Protein AF-A0A382LC60-F1 (afdb_monomer)

Organism: NCBI:txid408172

InterPro domains:
  IPR002908 Frataxin/CyaY [PF01491] (2-101)
  IPR002908 Frataxin/CyaY [PS50810] (1-104)
  IPR002908 Frataxin/CyaY [PTHR16821] (1-106)
  IPR002908 Frataxin/CyaY [SM01219] (1-107)
  IPR002908 Frataxin/CyaY [TIGR03421] (3-106)
  IPR036524 Frataxin/CyaY superfamily [G3DSA:3.30.920.10] (1-107)
  IPR036524 Frataxin/CyaY superfamily [SSF55387] (1-106)

Foldseek 3Di:
DDLVVLLVLVVVVVVLVVVQVVVVVVFWDWDDDSFKIWIAGPVPRWIWMWGADSVVSWIKIDGPNDIFIWHQDPVVRFTAGPVVRDTDQRVVQVRVCVSVVHGDHRD

pLDDT: mean 97.17, std 2.85, range [73.12, 98.81]

Solvent-accessible surface area (backbone atoms only — not comparable to full-atom values): 6202 Å² total; per-residue (Å²): 136,54,75,69,58,44,52,52,56,51,54,51,51,51,50,57,49,49,61,54,41,62,79,34,56,94,51,34,50,73,50,76,64,99,52,41,37,42,36,33,35,64,95,74,69,47,56,38,39,39,34,62,38,80,92,77,57,31,43,36,41,35,42,93,95,44,76,49,60,21,39,73,38,80,91,78,72,42,42,36,20,78,91,79,71,44,44,50,63,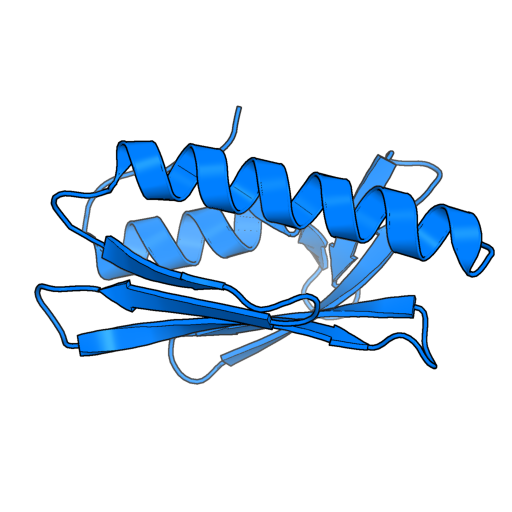63,52,52,23,51,53,51,17,67,74,70,75,46,92,52,78,81,133

Mean predicted aligned error: 2.2 Å

Nearest PDB structures (foldseek):
  9jb5-assembly1_A  TM=9.013E-01  e=6.713E-06  Arabidopsis thaliana
  3t3l-assembly1_A  TM=8.755E-01  e=2.363E-04  Homo sapiens
  6fco-assembly3_F  TM=8.107E-01  e=6.480E-04  Thermochaetoides thermophila DSM 1495
  6fco-assembly2_B  TM=7.982E-01  e=1.173E-03  Thermochaetoides ther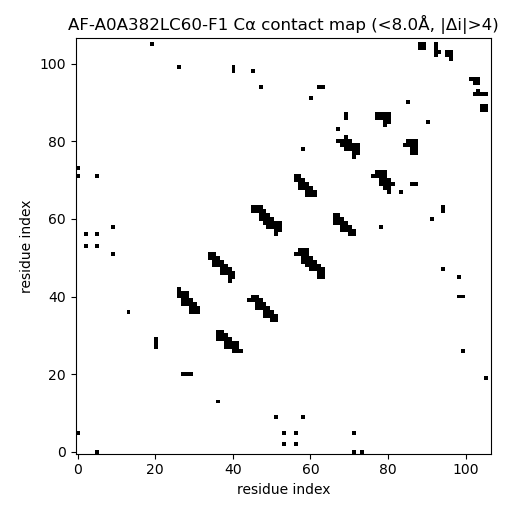mophila DSM 1495
  7n9i-assembly1_A  TM=7.880E-01  e=2.025E-02  Drosophila melanogaster

Radius of gyration: 13.28 Å; Cα contacts (8 Å, |Δi|>4): 156; chains: 1; bounding box: 30×25×37 Å

Secondary structure (DSSP, 8-state):
--HHHHHHHHHHHHHHHHHHHHTTTTTEEEEE-SSEEEEEETTT--EEEEEEETTTTEEEEEETTEEEEEEEETTTTEEEETTTTEEHHHHHHHHHHHHHTS-----

Structure (mmCIF, N/CA/C/O backbone):
data_AF-A0A382LC60-F1
#
_entry.id   AF-A0A382LC60-F1
#
loop_
_atom_site.group_PDB
_atom_site.id
_atom_site.type_symbol
_atom_site.label_atom_id
_atom_site.label_alt_id
_atom_site.label_comp_id
_atom_site.label_asym_id
_atom_site.label_entity_id
_atom_site.label_seq_id
_atom_site.pdbx_PDB_ins_code
_atom_site.Cartn_x
_atom_site.Cartn_y
_atom_site.Cartn_z
_atom_site.occupancy
_atom_site.B_iso_or_equiv
_atom_site.auth_seq_id
_atom_site.auth_comp_id
_atom_site.auth_asym_id
_atom_site.auth_atom_id
_atom_site.pdbx_PDB_model_num
ATOM 1 N N . MET A 1 1 ? 8.470 -0.496 -18.359 1.00 88.38 1 MET A N 1
ATOM 2 C CA . MET A 1 1 ? 9.332 -0.237 -17.188 1.00 88.38 1 MET A CA 1
ATOM 3 C C . MET A 1 1 ? 10.536 -1.186 -17.080 1.00 88.38 1 MET A C 1
ATOM 5 O O . MET A 1 1 ? 10.393 -2.390 -17.252 1.00 88.38 1 MET A O 1
ATOM 9 N N . ASP A 1 2 ? 11.729 -0.648 -16.798 1.00 93.56 2 ASP A N 1
ATOM 10 C CA . ASP A 1 2 ? 12.922 -1.429 -16.430 1.00 93.56 2 ASP A CA 1
ATOM 11 C C . ASP A 1 2 ? 13.077 -1.561 -14.898 1.00 93.56 2 ASP A C 1
ATOM 13 O O . ASP A 1 2 ? 12.402 -0.877 -14.128 1.00 93.56 2 ASP A O 1
ATOM 17 N N . SER A 1 3 ? 13.991 -2.417 -14.427 1.00 94.62 3 SER A N 1
ATOM 18 C CA . SER A 1 3 ? 14.167 -2.655 -12.985 1.00 94.62 3 SER A CA 1
ATOM 19 C C . SER A 1 3 ? 14.643 -1.432 -12.189 1.00 94.62 3 SER A C 1
ATOM 21 O O . SER A 1 3 ? 14.354 -1.349 -10.999 1.00 94.62 3 SER A O 1
ATOM 23 N N . LYS A 1 4 ? 15.385 -0.493 -12.793 1.00 95.94 4 LYS A N 1
ATOM 24 C CA . LYS A 1 4 ? 15.850 0.712 -12.082 1.00 95.94 4 LYS A CA 1
ATOM 25 C C . LYS A 1 4 ? 14.698 1.688 -11.877 1.00 95.94 4 LYS A C 1
ATOM 27 O O . LYS A 1 4 ? 14.565 2.248 -10.792 1.00 95.94 4 LYS A O 1
ATOM 32 N N . ALA A 1 5 ? 13.875 1.868 -12.906 1.00 96.12 5 ALA A N 1
ATOM 33 C CA . ALA A 1 5 ? 12.659 2.661 -12.839 1.00 96.12 5 ALA A CA 1
ATOM 34 C C . ALA A 1 5 ? 11.686 2.073 -11.807 1.00 96.12 5 ALA A C 1
ATOM 36 O O . ALA A 1 5 ? 11.238 2.804 -10.930 1.00 96.12 5 ALA A O 1
ATOM 37 N N . TYR A 1 6 ? 11.471 0.753 -11.829 1.00 97.38 6 TYR A N 1
ATOM 38 C CA . TYR A 1 6 ? 10.648 0.057 -10.836 1.00 97.38 6 TYR A CA 1
ATOM 39 C C . TYR A 1 6 ? 11.095 0.338 -9.397 1.00 97.38 6 TYR A C 1
ATOM 41 O O . TYR A 1 6 ? 10.274 0.723 -8.571 1.00 97.38 6 TYR A O 1
ATOM 49 N N . ILE A 1 7 ? 12.392 0.179 -9.099 1.00 96.75 7 ILE A N 1
ATOM 50 C CA . ILE A 1 7 ? 12.924 0.425 -7.749 1.00 96.75 7 ILE A CA 1
ATOM 51 C C . ILE A 1 7 ? 12.657 1.869 -7.324 1.00 96.75 7 ILE A C 1
ATOM 53 O O . ILE A 1 7 ? 12.169 2.092 -6.224 1.00 96.75 7 ILE A O 1
ATOM 57 N N . ARG A 1 8 ? 12.908 2.842 -8.208 1.00 96.88 8 ARG A N 1
ATOM 58 C CA . ARG A 1 8 ? 12.660 4.257 -7.912 1.00 96.88 8 ARG A CA 1
ATOM 59 C C . ARG A 1 8 ? 11.189 4.529 -7.583 1.00 96.88 8 ARG A C 1
ATOM 61 O O . ARG A 1 8 ? 10.924 5.196 -6.592 1.00 96.88 8 ARG A O 1
ATOM 68 N N . TYR A 1 9 ? 10.253 4.021 -8.387 1.00 97.75 9 TYR A N 1
ATOM 69 C CA . TYR A 1 9 ? 8.819 4.235 -8.151 1.00 97.75 9 TYR A CA 1
ATOM 70 C C . TYR A 1 9 ? 8.302 3.484 -6.923 1.00 97.75 9 TYR A C 1
ATOM 72 O O . TYR A 1 9 ? 7.394 3.962 -6.249 1.00 97.75 9 TYR A O 1
ATOM 80 N N . ALA A 1 10 ? 8.867 2.314 -6.620 1.00 97.81 10 ALA A N 1
ATOM 81 C CA . ALA A 1 10 ? 8.550 1.588 -5.399 1.00 97.81 10 ALA A CA 1
ATOM 82 C C . ALA A 1 10 ? 9.046 2.362 -4.169 1.00 97.81 10 ALA A C 1
ATOM 84 O O . ALA A 1 10 ? 8.288 2.543 -3.223 1.00 97.81 10 ALA A O 1
ATOM 85 N N . ASP A 1 11 ? 10.283 2.863 -4.192 1.00 97.44 11 ASP A N 1
ATOM 86 C CA . ASP A 1 11 ? 10.844 3.661 -3.098 1.00 97.44 11 ASP A CA 1
ATOM 87 C C . ASP A 1 11 ? 10.042 4.951 -2.865 1.00 97.44 11 ASP A C 1
ATOM 89 O O . ASP A 1 11 ? 9.802 5.323 -1.720 1.00 97.44 11 ASP A O 1
ATOM 93 N N . GLU A 1 12 ? 9.603 5.615 -3.937 1.00 97.50 12 GLU A N 1
ATOM 94 C CA . GLU A 1 12 ? 8.708 6.775 -3.863 1.00 97.50 12 GLU A CA 1
ATOM 95 C C . GLU A 1 12 ? 7.369 6.414 -3.211 1.00 97.50 12 GLU A C 1
ATOM 97 O O . GLU A 1 12 ? 6.957 7.083 -2.267 1.00 97.50 12 GLU A O 1
ATOM 102 N N . LEU A 1 13 ? 6.747 5.311 -3.642 1.00 98.25 13 LEU A N 1
ATOM 103 C CA . LEU A 1 13 ? 5.506 4.816 -3.052 1.00 98.25 13 LEU A CA 1
ATOM 104 C C . LEU A 1 13 ? 5.649 4.581 -1.542 1.00 98.25 13 LEU A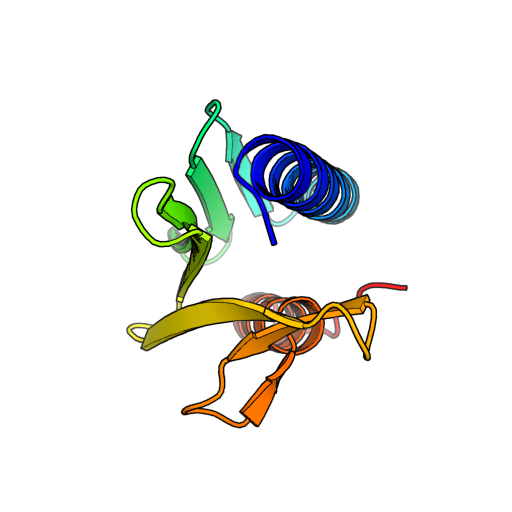 C 1
ATOM 106 O O . LEU A 1 13 ? 4.809 5.037 -0.771 1.00 98.25 13 LEU A O 1
ATOM 110 N N . PHE A 1 14 ? 6.699 3.873 -1.111 1.00 98.31 14 PHE A N 1
ATOM 111 C CA . PHE A 1 14 ? 6.905 3.596 0.313 1.00 98.31 14 PHE A CA 1
ATOM 112 C C . PHE A 1 14 ? 7.063 4.878 1.125 1.00 98.31 14 PHE A C 1
ATOM 114 O O . PHE A 1 14 ? 6.401 4.991 2.149 1.00 98.31 14 PHE A O 1
ATOM 121 N N . ARG A 1 15 ? 7.828 5.861 0.634 1.00 97.94 15 ARG A N 1
ATOM 122 C CA . ARG A 1 15 ? 7.977 7.156 1.317 1.00 97.94 15 ARG A CA 1
ATOM 123 C C . ARG A 1 15 ? 6.643 7.868 1.487 1.00 97.94 15 ARG A C 1
ATOM 125 O O . ARG A 1 15 ? 6.328 8.306 2.580 1.00 97.94 15 ARG A O 1
ATOM 132 N N . THR A 1 16 ? 5.824 7.920 0.438 1.00 98.25 16 THR A N 1
ATOM 133 C CA . THR A 1 16 ? 4.494 8.538 0.524 1.00 98.25 16 THR A CA 1
ATOM 134 C C . THR A 1 16 ? 3.575 7.810 1.510 1.00 98.25 16 THR A C 1
ATOM 136 O O . THR A 1 16 ? 2.750 8.443 2.169 1.00 98.25 16 THR A O 1
ATOM 139 N N . ILE A 1 17 ? 3.693 6.484 1.629 1.00 98.44 17 ILE A N 1
ATOM 140 C CA . ILE A 1 17 ? 2.955 5.719 2.642 1.00 98.44 17 ILE A CA 1
ATOM 141 C C . ILE A 1 17 ? 3.468 6.061 4.042 1.00 98.44 17 ILE A C 1
ATOM 143 O O . ILE A 1 17 ? 2.648 6.321 4.913 1.00 98.44 17 ILE A O 1
ATOM 147 N N . GLU A 1 18 ? 4.784 6.071 4.255 1.00 98.38 18 GLU A N 1
ATOM 148 C CA . GLU A 1 18 ? 5.412 6.411 5.539 1.00 98.38 18 GLU A CA 1
ATOM 149 C C . GLU A 1 18 ? 4.998 7.814 5.995 1.00 98.38 18 GLU A C 1
ATOM 151 O O . GLU A 1 18 ? 4.427 7.935 7.075 1.00 98.38 18 GLU A O 1
ATOM 156 N N . ASP A 1 19 ? 5.135 8.828 5.133 1.00 98.12 19 ASP A N 1
ATOM 157 C CA . ASP A 1 19 ? 4.712 10.208 5.409 1.00 98.12 19 ASP A CA 1
ATOM 158 C C . ASP A 1 19 ? 3.233 10.264 5.844 1.00 98.12 19 ASP A C 1
ATOM 160 O O . ASP A 1 19 ? 2.864 10.971 6.780 1.00 98.12 19 ASP A O 1
ATOM 164 N N . LYS A 1 20 ? 2.358 9.482 5.192 1.00 98.19 20 LYS A N 1
ATOM 165 C CA . LYS A 1 20 ? 0.942 9.405 5.577 1.00 98.19 20 LYS A CA 1
ATOM 166 C C . LYS A 1 20 ? 0.738 8.686 6.910 1.00 98.19 20 LYS A C 1
ATOM 168 O O . LYS A 1 20 ? -0.152 9.075 7.658 1.00 98.19 20 LYS A O 1
ATOM 173 N N . LEU A 1 21 ? 1.471 7.613 7.191 1.00 98.06 21 LEU A N 1
ATOM 174 C CA . LEU A 1 21 ? 1.322 6.870 8.444 1.00 98.06 21 LEU A CA 1
ATOM 175 C C . LEU A 1 21 ? 1.888 7.644 9.638 1.00 98.06 21 LEU A C 1
ATOM 177 O O . LEU A 1 21 ? 1.328 7.533 10.721 1.00 98.06 21 LEU A O 1
ATOM 181 N N . GLU A 1 22 ? 2.904 8.483 9.436 1.00 97.88 22 GLU A N 1
ATOM 182 C CA . GLU A 1 22 ? 3.388 9.432 10.446 1.00 97.88 22 GLU A CA 1
ATOM 183 C C . GLU A 1 22 ? 2.293 10.429 10.866 1.00 97.88 22 GLU A C 1
ATOM 185 O O . GLU A 1 22 ? 2.124 10.698 12.051 1.00 97.88 22 GLU A O 1
ATOM 190 N N . GLU A 1 23 ? 1.456 10.909 9.937 1.00 97.56 23 GLU A N 1
ATOM 191 C CA . GLU A 1 23 ? 0.274 11.727 10.279 1.00 97.56 23 GLU A CA 1
ATOM 192 C C . GLU A 1 23 ? -0.791 10.960 11.095 1.00 97.56 23 GLU A C 1
ATOM 194 O O . GLU A 1 23 ? -1.729 11.566 11.620 1.00 97.56 23 GLU A O 1
ATOM 199 N N . LEU A 1 24 ? -0.697 9.629 11.144 1.00 97.69 24 LEU A N 1
ATOM 200 C CA . LEU A 1 24 ? -1.639 8.719 11.795 1.00 97.69 24 LEU A CA 1
ATOM 201 C C . LEU A 1 24 ? -1.014 8.008 13.007 1.00 97.69 24 LEU A C 1
ATOM 203 O O . LEU A 1 24 ? -1.583 7.015 13.461 1.00 97.69 24 LEU A O 1
ATOM 207 N N . GLU A 1 25 ? 0.118 8.499 13.528 1.00 96.81 25 GLU A N 1
ATOM 208 C CA . GLU A 1 25 ? 0.913 7.827 14.570 1.00 96.81 25 GLU A CA 1
ATOM 209 C C . GLU A 1 25 ? 0.125 7.496 15.852 1.00 96.81 25 GLU A C 1
ATOM 211 O O . GLU A 1 25 ? 0.416 6.503 16.508 1.00 96.81 25 GLU A O 1
ATOM 216 N N . ASP A 1 26 ? -0.920 8.266 16.174 1.00 97.38 26 ASP A N 1
ATOM 217 C CA . ASP A 1 26 ? -1.800 8.024 17.330 1.00 97.38 26 ASP A CA 1
ATOM 218 C C . ASP A 1 26 ? -2.795 6.855 17.129 1.00 97.38 26 ASP A C 1
ATOM 220 O O . ASP A 1 26 ? -3.485 6.453 18.067 1.00 97.38 26 ASP A O 1
ATOM 224 N N . GLU A 1 27 ? -2.957 6.351 15.901 1.00 98.12 27 GLU A N 1
ATOM 225 C CA . GLU A 1 27 ? -3.971 5.344 15.547 1.00 98.12 27 GLU A CA 1
ATOM 226 C C . GLU A 1 27 ? -3.401 4.124 14.802 1.00 98.12 27 GLU A C 1
ATOM 228 O O . GLU A 1 27 ? -4.050 3.066 14.747 1.00 98.12 27 GLU A O 1
ATOM 233 N N . VAL A 1 28 ? -2.220 4.267 14.192 1.00 98.44 28 VAL A N 1
ATOM 234 C CA . VAL A 1 28 ? -1.586 3.255 13.345 1.00 98.44 28 VAL A CA 1
ATOM 235 C C . VAL A 1 28 ? -0.094 3.170 13.648 1.00 98.44 28 VAL A C 1
ATOM 237 O O . VAL A 1 28 ? 0.659 4.090 13.350 1.00 98.44 28 VAL A O 1
ATOM 240 N N . ASP A 1 29 ? 0.337 2.013 14.141 1.00 98.25 29 ASP A N 1
ATOM 241 C CA . ASP A 1 29 ? 1.756 1.662 14.241 1.00 98.25 29 ASP A CA 1
ATOM 242 C C . ASP A 1 29 ? 2.220 0.993 12.939 1.00 98.25 29 ASP A C 1
ATOM 244 O O . ASP A 1 29 ? 1.432 0.300 12.282 1.00 98.25 29 ASP A O 1
ATOM 248 N N . TYR A 1 30 ? 3.484 1.157 12.548 1.00 98.44 30 TYR A N 1
ATOM 249 C CA . TYR A 1 30 ? 4.016 0.495 11.358 1.00 98.44 30 TYR A CA 1
ATOM 250 C C . TYR A 1 30 ? 5.477 0.061 11.484 1.00 98.44 30 TYR A C 1
ATOM 252 O O . TYR A 1 30 ? 6.313 0.731 12.080 1.00 98.44 30 TYR A O 1
ATOM 260 N N . ASP A 1 31 ? 5.792 -1.067 10.843 1.00 98.00 31 ASP A N 1
ATOM 261 C CA . ASP A 1 31 ? 7.155 -1.577 10.683 1.00 98.00 31 ASP A CA 1
ATOM 262 C C . ASP A 1 31 ? 7.546 -1.610 9.202 1.00 98.00 31 ASP A C 1
ATOM 264 O O . ASP A 1 31 ? 6.781 -2.067 8.341 1.00 98.00 31 ASP A O 1
ATOM 268 N N . ARG A 1 32 ? 8.758 -1.136 8.902 1.00 95.75 32 ARG A N 1
ATOM 269 C CA . ARG A 1 32 ? 9.281 -0.978 7.542 1.00 95.75 32 ARG A CA 1
ATOM 270 C C . ARG A 1 32 ? 10.596 -1.737 7.363 1.00 95.75 32 ARG A C 1
ATOM 272 O O . ARG A 1 32 ? 11.560 -1.541 8.097 1.00 95.75 32 ARG A O 1
ATOM 279 N N . THR A 1 33 ? 10.675 -2.533 6.295 1.00 96.31 33 THR A N 1
ATOM 280 C CA . THR A 1 33 ? 11.929 -3.116 5.772 1.00 96.31 33 THR A CA 1
ATOM 281 C C . THR A 1 33 ? 12.338 -2.433 4.462 1.00 96.31 33 THR A C 1
ATOM 283 O O . THR A 1 33 ? 11.906 -1.331 4.186 1.00 96.31 33 THR A O 1
ATOM 286 N N . SER A 1 34 ? 13.179 -3.034 3.609 1.00 91.06 34 SER A N 1
ATOM 287 C CA . SER A 1 34 ? 13.424 -2.480 2.257 1.00 91.06 34 SER A CA 1
ATOM 288 C C . SER A 1 34 ? 12.300 -2.797 1.263 1.00 91.06 34 SER A C 1
ATOM 290 O O . SER A 1 34 ? 12.089 -2.089 0.284 1.00 91.06 34 SER A O 1
ATOM 292 N N . ASP A 1 35 ? 11.563 -3.874 1.506 1.00 95.12 35 ASP A N 1
ATOM 293 C CA . ASP A 1 35 ? 10.696 -4.555 0.546 1.00 95.12 35 ASP A CA 1
ATOM 294 C C . ASP A 1 35 ? 9.271 -4.767 1.057 1.00 95.12 35 ASP A C 1
ATOM 296 O O . ASP A 1 35 ? 8.415 -5.175 0.273 1.00 95.12 35 ASP A O 1
ATOM 300 N N . LYS A 1 36 ? 9.016 -4.477 2.335 1.00 98.19 36 LYS A N 1
ATOM 301 C CA . LYS A 1 36 ? 7.727 -4.620 3.001 1.00 98.19 36 LYS A CA 1
ATOM 302 C C . LYS A 1 36 ? 7.471 -3.437 3.939 1.00 98.19 36 LYS A C 1
ATOM 304 O O . LYS A 1 36 ? 8.409 -2.864 4.492 1.00 98.19 36 LYS A O 1
ATOM 309 N N . LEU A 1 37 ? 6.202 -3.095 4.106 1.00 98.69 37 LEU A N 1
ATOM 310 C CA . LEU A 1 37 ? 5.662 -2.273 5.178 1.00 98.69 37 LEU A CA 1
ATOM 311 C C . LEU A 1 37 ? 4.468 -3.022 5.776 1.00 98.69 37 LEU A C 1
ATOM 313 O O . LEU A 1 37 ? 3.643 -3.571 5.042 1.00 98.69 37 LEU A O 1
ATOM 317 N N . GLU A 1 38 ? 4.388 -3.084 7.098 1.00 98.75 38 GLU A N 1
ATOM 318 C CA . GLU A 1 38 ? 3.262 -3.660 7.832 1.00 98.75 38 GLU A CA 1
ATOM 319 C C . GLU A 1 38 ? 2.699 -2.613 8.788 1.00 98.75 38 GLU A C 1
ATOM 321 O O . GLU A 1 38 ? 3.360 -2.253 9.751 1.00 98.75 38 GLU A O 1
ATOM 326 N N . ALA A 1 39 ? 1.480 -2.149 8.521 1.00 98.62 39 ALA A N 1
ATOM 327 C CA . ALA A 1 39 ? 0.744 -1.217 9.364 1.00 98.62 39 ALA A CA 1
ATOM 328 C C . ALA A 1 39 ? -0.276 -1.976 10.225 1.00 98.62 39 ALA A C 1
ATOM 330 O O . ALA A 1 39 ? -1.029 -2.813 9.714 1.00 98.62 39 ALA A O 1
ATOM 331 N N . THR A 1 40 ? -0.323 -1.676 11.519 1.00 98.69 40 THR A N 1
ATOM 332 C CA . THR A 1 40 ? -1.235 -2.264 12.501 1.00 98.69 40 THR A CA 1
ATOM 333 C C . THR A 1 40 ? -2.160 -1.187 13.052 1.00 98.69 40 THR A C 1
ATOM 335 O O . THR A 1 40 ? -1.720 -0.197 13.619 1.00 98.69 40 THR A O 1
ATOM 338 N N . ILE A 1 41 ? -3.465 -1.404 12.913 1.00 98.44 41 ILE A N 1
ATOM 339 C CA . ILE A 1 41 ? -4.496 -0.510 13.443 1.00 98.44 41 ILE A CA 1
ATOM 340 C C . ILE A 1 41 ? -4.604 -0.733 14.950 1.00 98.44 41 ILE A C 1
ATOM 342 O O . ILE A 1 41 ? -5.051 -1.807 15.364 1.00 98.44 41 ILE A O 1
ATOM 346 N N . GLU A 1 42 ? -4.250 0.256 15.769 1.00 97.94 42 GLU A N 1
ATOM 347 C CA . GLU A 1 42 ? -4.112 0.067 17.219 1.00 97.94 42 GLU A CA 1
ATOM 348 C C . GLU A 1 42 ? -5.408 -0.414 17.884 1.00 97.94 42 GLU A C 1
ATOM 350 O O . GLU A 1 42 ? -5.414 -1.357 18.677 1.00 97.94 42 GLU A O 1
ATOM 355 N N . SER A 1 43 ? -6.541 0.176 17.500 1.00 97.00 43 SER A N 1
ATOM 356 C CA . SER A 1 43 ? -7.846 -0.099 18.112 1.00 97.00 43 SER A CA 1
ATOM 357 C C . SER A 1 43 ? -8.386 -1.511 17.852 1.00 97.00 43 SER A C 1
ATOM 359 O O . SER A 1 43 ? -9.268 -1.977 18.577 1.00 97.00 43 SER A O 1
ATOM 361 N N . THR A 1 44 ? -7.891 -2.206 16.820 1.00 97.38 44 THR A N 1
ATOM 362 C CA . THR A 1 44 ? -8.428 -3.515 16.395 1.00 97.38 44 THR A CA 1
ATOM 363 C C . THR A 1 44 ? -7.376 -4.607 16.218 1.00 97.38 44 THR A C 1
ATOM 365 O O . THR A 1 44 ? -7.739 -5.776 16.085 1.00 97.38 44 THR A O 1
ATOM 368 N N . GLY A 1 45 ? -6.089 -4.257 16.165 1.00 97.38 45 GLY A N 1
ATOM 369 C CA . GLY A 1 45 ? -4.990 -5.162 15.825 1.00 97.38 45 GLY A CA 1
ATOM 370 C C . GLY A 1 45 ? -5.001 -5.656 14.372 1.00 97.38 45 GLY A C 1
ATOM 371 O O . GLY A 1 45 ? -4.221 -6.543 14.016 1.00 97.38 45 GLY A O 1
ATOM 372 N N . LYS A 1 46 ? -5.895 -5.136 13.519 1.00 98.00 46 LYS A N 1
ATOM 373 C CA . LYS A 1 46 ? -5.933 -5.491 12.096 1.00 98.00 46 LYS A CA 1
ATOM 374 C C . LYS A 1 46 ? -4.694 -4.970 11.386 1.00 98.00 46 LYS A C 1
ATOM 376 O O . LYS A 1 46 ? -4.180 -3.910 11.725 1.00 98.00 46 LYS A O 1
ATOM 381 N N . LYS A 1 47 ? -4.269 -5.703 10.359 1.00 98.06 47 LYS A N 1
ATOM 382 C CA . LYS A 1 47 ? -3.053 -5.401 9.609 1.00 98.06 47 LYS A CA 1
ATOM 383 C C . LYS A 1 47 ? -3.346 -5.033 8.165 1.00 98.06 47 LYS A C 1
ATOM 385 O O . LYS A 1 47 ? -4.215 -5.636 7.527 1.00 98.06 47 LYS A O 1
ATOM 390 N N . ILE A 1 48 ? -2.573 -4.078 7.670 1.00 98.69 48 ILE A N 1
ATOM 391 C CA . ILE A 1 48 ? -2.436 -3.742 6.259 1.00 98.69 48 ILE A CA 1
ATOM 392 C C . ILE A 1 48 ? -0.967 -3.962 5.897 1.00 98.69 48 ILE A C 1
ATOM 394 O O . ILE A 1 48 ? -0.075 -3.485 6.589 1.00 98.69 48 ILE A O 1
ATOM 398 N N . VAL A 1 49 ? -0.705 -4.720 4.838 1.00 98.69 49 VAL A N 1
ATOM 399 C CA . VAL A 1 49 ? 0.654 -5.075 4.414 1.00 98.69 49 VAL A CA 1
ATOM 400 C C . VAL A 1 49 ? 0.869 -4.617 2.984 1.00 98.69 49 VAL A C 1
ATOM 402 O O . VAL A 1 49 ? 0.053 -4.917 2.118 1.00 98.69 49 VAL A O 1
ATOM 405 N N . VAL A 1 50 ? 1.985 -3.937 2.739 1.00 98.81 50 VAL A N 1
ATOM 406 C CA . VAL A 1 50 ? 2.449 -3.534 1.408 1.00 98.81 50 VAL A CA 1
ATOM 407 C C . VAL A 1 50 ? 3.797 -4.189 1.156 1.00 98.81 50 VAL A C 1
ATOM 409 O O . VAL A 1 50 ? 4.674 -4.112 2.012 1.00 98.81 50 VAL A O 1
ATOM 412 N N . ASN A 1 51 ? 4.005 -4.837 0.010 1.00 98.38 51 ASN A N 1
ATOM 413 C CA . ASN A 1 51 ? 5.309 -5.413 -0.316 1.00 98.38 51 ASN A CA 1
ATOM 414 C C . ASN A 1 51 ? 5.637 -5.404 -1.813 1.00 98.38 51 ASN A C 1
ATOM 416 O O . ASN A 1 51 ? 4.761 -5.408 -2.672 1.00 98.38 51 ASN A O 1
ATOM 420 N N . THR A 1 52 ? 6.930 -5.425 -2.125 1.00 98.31 52 THR A N 1
ATOM 421 C CA . THR A 1 52 ? 7.447 -5.473 -3.501 1.00 98.31 52 THR A CA 1
ATOM 422 C C . THR A 1 52 ? 7.478 -6.894 -4.062 1.00 98.31 52 THR A C 1
ATOM 424 O O . THR A 1 52 ? 7.762 -7.847 -3.337 1.00 98.31 52 THR A O 1
ATOM 427 N N . GLN A 1 53 ? 7.271 -7.026 -5.375 1.00 97.88 53 GLN A N 1
ATOM 428 C CA . GLN A 1 53 ? 7.543 -8.233 -6.159 1.00 97.88 53 GLN A CA 1
ATOM 429 C C . GLN A 1 53 ? 8.495 -7.914 -7.316 1.00 97.88 53 GLN A C 1
ATOM 431 O O . GLN A 1 53 ? 8.101 -7.740 -8.471 1.00 97.88 53 GLN A O 1
ATOM 436 N N . ARG A 1 54 ? 9.794 -7.851 -7.002 1.00 95.69 54 ARG A N 1
ATOM 437 C CA . ARG A 1 54 ? 10.837 -7.362 -7.924 1.00 95.69 54 ARG A CA 1
ATOM 438 C C . ARG A 1 54 ? 10.963 -8.159 -9.225 1.00 95.69 54 ARG A C 1
ATOM 440 O O . ARG A 1 54 ? 11.357 -7.592 -10.234 1.00 95.69 54 ARG A O 1
ATOM 447 N N . ALA A 1 55 ? 10.659 -9.457 -9.209 1.00 96.19 55 ALA A N 1
ATOM 448 C CA . ALA A 1 55 ? 10.785 -10.316 -10.390 1.00 96.19 55 ALA A CA 1
ATOM 449 C C . ALA A 1 55 ? 9.754 -9.995 -11.486 1.00 96.19 55 ALA A C 1
ATOM 451 O O . ALA A 1 55 ? 10.020 -10.243 -12.658 1.00 96.19 55 ALA A O 1
ATOM 452 N N . ILE A 1 56 ? 8.599 -9.450 -11.095 1.00 96.81 56 ILE A N 1
ATOM 453 C CA . ILE A 1 56 ? 7.471 -9.138 -11.987 1.00 96.81 56 ILE A CA 1
ATOM 454 C C . ILE A 1 56 ? 7.088 -7.654 -11.956 1.00 96.81 56 ILE A C 1
ATOM 456 O O . ILE A 1 56 ? 6.097 -7.266 -12.557 1.00 96.81 56 ILE A O 1
ATOM 460 N N . HIS A 1 57 ? 7.896 -6.831 -11.280 1.00 97.94 57 HIS A N 1
ATOM 461 C CA . HIS A 1 57 ? 7.724 -5.382 -11.167 1.00 97.94 57 HIS A CA 1
ATOM 462 C C . HIS A 1 57 ? 6.362 -4.944 -10.610 1.00 97.94 57 HIS A C 1
ATOM 464 O O . HIS A 1 57 ? 5.783 -3.958 -11.062 1.00 97.94 57 HIS A O 1
ATOM 470 N N . GLU A 1 58 ? 5.883 -5.640 -9.580 1.00 98.50 58 GLU A N 1
ATOM 471 C CA . GLU A 1 58 ? 4.609 -5.324 -8.923 1.00 98.50 58 GLU A CA 1
ATOM 472 C C . GLU A 1 58 ? 4.783 -4.803 -7.495 1.00 98.50 58 GLU A C 1
ATOM 474 O O . GLU A 1 58 ? 5.798 -5.055 -6.832 1.00 98.50 58 GLU A O 1
ATOM 479 N N . ILE A 1 59 ? 3.757 -4.106 -7.013 1.00 98.75 59 ILE A N 1
ATOM 480 C CA . ILE A 1 59 ? 3.512 -3.834 -5.596 1.00 98.75 59 ILE A CA 1
ATOM 481 C C . ILE A 1 59 ? 2.258 -4.590 -5.193 1.00 98.75 59 ILE A C 1
ATOM 483 O O . ILE A 1 59 ? 1.257 -4.556 -5.903 1.00 98.75 59 ILE A O 1
ATOM 487 N N . TRP A 1 60 ? 2.303 -5.284 -4.065 1.00 98.75 60 TRP A N 1
ATOM 488 C CA . TRP A 1 60 ? 1.155 -5.987 -3.513 1.00 98.75 60 TRP A CA 1
ATOM 489 C C . TRP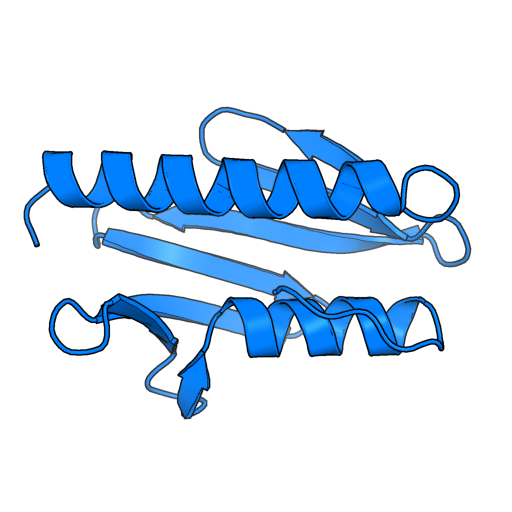 A 1 60 ? 0.678 -5.289 -2.246 1.00 98.75 60 TRP A C 1
ATOM 491 O O . TRP A 1 60 ? 1.490 -4.847 -1.435 1.00 98.75 60 TRP A O 1
ATOM 501 N N . LEU A 1 61 ? -0.639 -5.206 -2.088 1.00 98.81 61 LEU A N 1
ATOM 502 C CA . LEU A 1 61 ? -1.323 -4.679 -0.909 1.00 98.81 61 LEU A CA 1
ATOM 503 C C . LEU A 1 61 ? -2.244 -5.766 -0.369 1.00 98.81 61 LEU A C 1
ATOM 505 O O . LEU A 1 61 ? -2.978 -6.377 -1.142 1.00 98.81 61 LEU A O 1
ATOM 509 N N . ALA A 1 62 ? -2.251 -5.984 0.939 1.00 98.69 62 ALA A N 1
ATOM 510 C CA . ALA A 1 62 ? -3.168 -6.896 1.604 1.00 98.69 62 ALA A CA 1
ATOM 511 C C . ALA A 1 62 ? -3.801 -6.233 2.828 1.00 98.69 62 ALA A C 1
ATOM 513 O O . ALA A 1 62 ? -3.119 -5.591 3.620 1.00 98.69 62 ALA A O 1
ATOM 514 N N . GLY A 1 63 ? -5.107 -6.416 3.005 1.00 98.00 63 GLY A N 1
ATOM 515 C CA . GLY A 1 63 ? -5.872 -5.858 4.117 1.00 98.00 63 GLY A CA 1
ATOM 516 C C . GLY A 1 63 ? -7.320 -6.341 4.082 1.00 98.00 63 GLY A C 1
ATOM 517 O O . GLY A 1 63 ? -7.850 -6.659 3.021 1.00 98.00 63 GLY A O 1
ATOM 518 N N . ASN A 1 64 ? -7.971 -6.440 5.245 1.00 94.81 64 ASN A N 1
ATOM 519 C CA . ASN A 1 64 ? -9.369 -6.891 5.363 1.00 94.81 64 ASN A CA 1
ATOM 520 C C . ASN A 1 64 ? -9.665 -8.230 4.644 1.00 94.81 64 ASN A C 1
ATOM 522 O O . ASN A 1 64 ? -10.715 -8.396 4.027 1.00 94.81 64 ASN A O 1
ATOM 526 N N . SER A 1 65 ? -8.748 -9.203 4.741 1.00 94.38 65 SER A N 1
ATOM 527 C CA . SER A 1 65 ? -8.829 -10.515 4.062 1.00 94.38 65 SER A CA 1
ATOM 528 C C . SER A 1 65 ? -8.875 -10.448 2.528 1.00 94.38 65 SER A C 1
ATOM 530 O O . SER A 1 65 ? -9.359 -11.374 1.878 1.00 94.38 65 SER A O 1
ATOM 532 N N . ARG A 1 66 ? -8.379 -9.358 1.938 1.00 97.25 66 ARG A N 1
ATOM 533 C CA . ARG A 1 66 ? -8.259 -9.155 0.491 1.00 97.25 66 ARG A CA 1
ATOM 534 C C . ARG A 1 66 ? -6.828 -8.771 0.127 1.00 97.25 66 ARG A C 1
ATOM 536 O O . ARG A 1 66 ? -6.085 -8.285 0.980 1.00 97.25 66 ARG A O 1
ATOM 543 N N . GLY A 1 67 ? -6.462 -9.010 -1.130 1.00 97.94 67 GLY A N 1
ATOM 544 C CA . GLY A 1 67 ? -5.175 -8.635 -1.701 1.00 97.94 67 GLY A CA 1
ATOM 545 C C . GLY A 1 67 ? -5.344 -8.038 -3.095 1.00 97.94 67 GLY A C 1
ATOM 546 O O . GLY A 1 67 ? -6.280 -8.408 -3.802 1.00 97.94 67 GLY A O 1
ATOM 547 N N . TRP A 1 68 ? -4.446 -7.129 -3.460 1.00 98.69 68 TRP A N 1
ATOM 548 C CA . TRP A 1 68 ? -4.401 -6.434 -4.745 1.00 98.69 68 TRP A CA 1
ATOM 549 C C . TRP A 1 68 ? -2.974 -6.435 -5.274 1.00 98.69 68 TRP A C 1
ATOM 551 O O . TRP A 1 68 ? -2.025 -6.301 -4.496 1.00 98.69 68 TRP A O 1
ATOM 561 N N . HIS A 1 69 ? -2.830 -6.557 -6.590 1.00 98.62 69 HIS A N 1
ATOM 562 C CA . HIS A 1 69 ? -1.540 -6.514 -7.270 1.00 98.62 69 HIS A CA 1
ATOM 563 C C . HIS A 1 69 ? -1.521 -5.323 -8.224 1.00 98.62 69 HIS A C 1
ATOM 565 O O . HIS A 1 69 ? -2.394 -5.198 -9.084 1.00 98.62 69 HIS A O 1
ATOM 571 N N . PHE A 1 70 ? -0.524 -4.462 -8.071 1.00 98.75 70 PHE A N 1
ATOM 572 C CA . PHE A 1 70 ? -0.399 -3.224 -8.821 1.00 98.75 70 PHE A CA 1
ATOM 573 C C . PHE A 1 70 ? 0.830 -3.275 -9.712 1.00 98.75 70 PHE A C 1
ATOM 575 O O . PHE A 1 70 ? 1.931 -3.581 -9.251 1.00 98.75 70 PHE A O 1
ATOM 582 N N . GLN A 1 71 ? 0.636 -2.907 -10.971 1.00 98.31 71 GLN A N 1
ATOM 583 C CA . GLN A 1 71 ? 1.710 -2.596 -11.907 1.00 98.31 71 GLN A CA 1
ATOM 584 C C . GLN A 1 71 ? 1.762 -1.082 -12.094 1.00 98.31 71 GLN A C 1
ATOM 586 O O . GLN A 1 71 ? 0.741 -0.403 -11.969 1.00 98.31 71 GLN A O 1
ATOM 591 N N . TYR A 1 72 ? 2.950 -0.546 -12.360 1.00 98.25 72 TYR A N 1
ATOM 592 C CA . TYR A 1 72 ? 3.086 0.881 -12.630 1.00 98.25 72 TYR A CA 1
ATOM 593 C C . TYR A 1 72 ? 2.625 1.186 -14.059 1.00 98.25 72 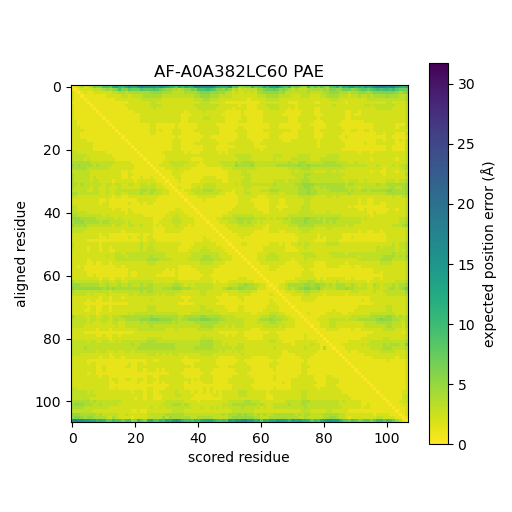TYR A C 1
ATOM 595 O O . TYR A 1 72 ? 3.156 0.628 -15.021 1.00 98.25 72 TYR A O 1
ATOM 603 N N . ASP A 1 73 ? 1.638 2.063 -14.179 1.00 97.12 73 ASP A N 1
ATOM 604 C CA . ASP A 1 73 ? 1.141 2.621 -15.428 1.00 97.12 73 ASP A CA 1
ATOM 605 C C . ASP A 1 73 ? 1.933 3.900 -15.737 1.00 97.12 73 ASP A C 1
ATOM 607 O O . ASP A 1 73 ? 1.745 4.936 -15.099 1.00 97.12 73 ASP A O 1
ATOM 611 N N . GLU A 1 74 ? 2.858 3.811 -16.698 1.00 93.81 74 GLU A N 1
ATOM 612 C CA . GLU A 1 74 ? 3.727 4.928 -17.095 1.00 93.81 74 GLU A CA 1
ATOM 613 C C . GLU A 1 74 ? 2.950 6.049 -17.814 1.00 93.81 74 GLU A C 1
ATOM 615 O O . GLU A 1 74 ? 3.380 7.201 -17.756 1.00 93.81 74 GLU A O 1
ATOM 620 N N . ASP A 1 75 ? 1.804 5.747 -18.438 1.00 94.94 75 ASP A N 1
ATOM 621 C CA . ASP A 1 75 ? 0.994 6.734 -19.164 1.00 94.94 75 ASP A CA 1
ATOM 622 C C . ASP A 1 75 ? 0.177 7.602 -18.195 1.00 94.94 75 ASP A C 1
ATOM 624 O O . ASP A 1 75 ? 0.039 8.810 -18.396 1.00 94.94 75 ASP A O 1
ATOM 628 N N . ASN A 1 76 ? -0.340 6.991 -17.123 1.00 95.62 76 ASN A N 1
ATOM 629 C CA . ASN A 1 76 ? -1.112 7.675 -16.079 1.00 95.62 76 ASN A CA 1
ATOM 630 C C . ASN A 1 76 ? -0.282 8.033 -14.836 1.00 95.62 76 ASN A C 1
ATOM 632 O O . ASN A 1 76 ? -0.792 8.672 -13.913 1.00 95.62 76 ASN A O 1
ATOM 636 N N . THR A 1 77 ? 0.997 7.651 -14.810 1.00 95.75 77 THR A N 1
ATOM 637 C CA . THR A 1 77 ? 1.940 7.882 -13.704 1.00 95.75 77 THR A CA 1
ATOM 638 C C . THR A 1 77 ? 1.428 7.383 -12.350 1.00 95.75 77 THR A C 1
ATOM 640 O O . THR A 1 77 ? 1.540 8.072 -11.338 1.00 95.75 77 THR A O 1
ATOM 643 N N . CYS A 1 78 ? 0.844 6.182 -12.315 1.00 97.62 78 CYS A N 1
ATOM 644 C CA . CYS A 1 78 ? 0.235 5.630 -11.103 1.00 97.62 7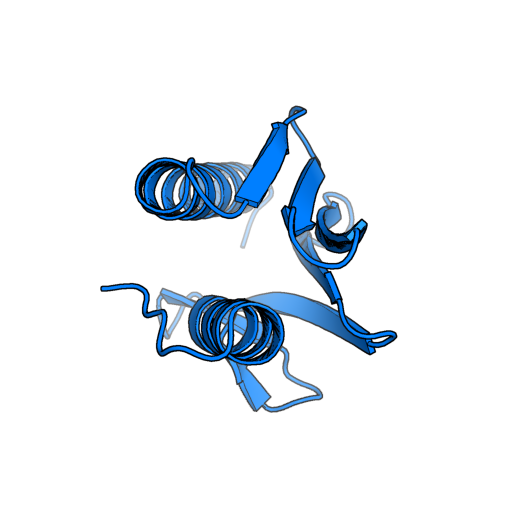8 CYS A CA 1
ATOM 645 C C . CYS A 1 78 ? 0.441 4.117 -10.955 1.00 97.62 78 CYS A C 1
ATOM 647 O O . CYS A 1 78 ? 0.727 3.405 -11.914 1.00 97.62 78 CYS A O 1
ATOM 649 N N . TRP A 1 79 ? 0.276 3.606 -9.735 1.00 98.50 79 TRP A N 1
ATOM 650 C CA . TRP A 1 79 ? 0.215 2.168 -9.477 1.00 98.50 79 TRP A CA 1
ATOM 651 C C . TRP A 1 79 ? -1.230 1.695 -9.633 1.00 98.50 79 TRP A C 1
ATOM 653 O O . TRP A 1 79 ? -2.110 2.137 -8.895 1.00 98.50 79 TRP A O 1
ATOM 663 N N . PHE A 1 80 ? -1.486 0.789 -10.577 1.00 98.69 80 PHE A N 1
ATOM 664 C CA . PHE A 1 80 ? -2.845 0.404 -10.954 1.00 98.69 80 PHE A CA 1
ATOM 665 C C . PHE A 1 80 ? -3.055 -1.112 -10.900 1.00 98.69 80 PHE A C 1
ATOM 667 O O . PHE A 1 80 ? -2.264 -1.892 -11.435 1.00 98.69 80 PHE A O 1
ATOM 674 N N . ALA A 1 81 ? -4.149 -1.533 -10.264 1.00 98.50 81 ALA A N 1
ATOM 675 C CA . ALA A 1 81 ? -4.587 -2.921 -10.230 1.00 98.50 81 ALA A CA 1
ATOM 676 C C . ALA A 1 81 ? -5.638 -3.153 -11.321 1.00 98.50 81 ALA A C 1
ATOM 678 O O . ALA A 1 81 ? -6.782 -2.705 -11.221 1.00 98.50 81 ALA A O 1
ATOM 679 N N . LEU A 1 82 ? -5.253 -3.864 -12.385 1.00 96.50 82 LEU A N 1
ATOM 680 C CA . LEU A 1 82 ? -6.108 -4.076 -13.561 1.00 96.50 82 LEU A CA 1
ATOM 681 C C . LEU A 1 82 ? -7.354 -4.922 -13.265 1.00 96.50 82 LEU A C 1
ATOM 683 O O . LEU A 1 82 ? -8.401 -4.693 -13.874 1.00 96.50 82 LEU A O 1
ATOM 687 N N . ALA A 1 83 ? -7.251 -5.895 -12.356 1.00 96.50 83 ALA A N 1
ATOM 688 C CA . ALA A 1 83 ? -8.353 -6.797 -12.032 1.00 96.50 83 ALA A CA 1
ATOM 689 C C . ALA A 1 83 ? -9.497 -6.057 -11.319 1.00 96.50 83 ALA A C 1
ATOM 691 O O . ALA A 1 83 ? -10.663 -6.219 -11.681 1.00 96.50 83 ALA A O 1
ATOM 692 N N . GLU A 1 84 ? -9.163 -5.199 -10.357 1.00 97.06 84 GLU A N 1
ATOM 693 C CA . GLU A 1 84 ? -10.125 -4.420 -9.576 1.00 97.06 84 GLU A CA 1
ATOM 694 C C . GLU A 1 84 ? -10.416 -3.040 -10.171 1.00 97.06 84 GLU A C 1
ATOM 696 O O . GLU A 1 84 ? -11.383 -2.400 -9.762 1.00 97.06 84 GLU A O 1
ATOM 701 N N . LYS A 1 85 ? -9.619 -2.599 -11.153 1.00 97.44 85 LYS A N 1
ATOM 702 C CA . LYS A 1 85 ? -9.679 -1.265 -11.768 1.00 97.44 85 LYS A CA 1
ATOM 703 C C . LYS A 1 85 ? -9.560 -0.146 -10.735 1.00 97.44 85 LYS A C 1
ATOM 705 O O . LYS A 1 85 ? -10.356 0.792 -10.731 1.00 97.44 85 LYS A O 1
ATOM 710 N N . VAL A 1 86 ? -8.572 -0.268 -9.854 1.00 98.06 86 VAL A N 1
ATOM 711 C CA . VAL A 1 86 ? -8.341 0.672 -8.755 1.00 98.06 86 VAL A CA 1
ATOM 712 C C . VAL A 1 86 ? -6.887 1.127 -8.731 1.00 98.06 86 VAL A C 1
ATOM 714 O O . VAL A 1 86 ? -5.970 0.354 -9.012 1.00 98.06 86 VAL A O 1
ATOM 717 N N . GLU A 1 87 ? -6.692 2.397 -8.398 1.00 98.31 87 GLU A N 1
ATOM 718 C CA . GLU A 1 87 ? -5.381 2.994 -8.162 1.00 98.31 87 GLU A CA 1
ATOM 719 C C . GLU A 1 87 ? -4.932 2.722 -6.709 1.00 98.31 87 GLU A C 1
ATOM 721 O O . GLU A 1 87 ? -5.762 2.604 -5.801 1.00 98.31 87 GLU A O 1
ATOM 726 N N . PHE A 1 88 ? -3.625 2.555 -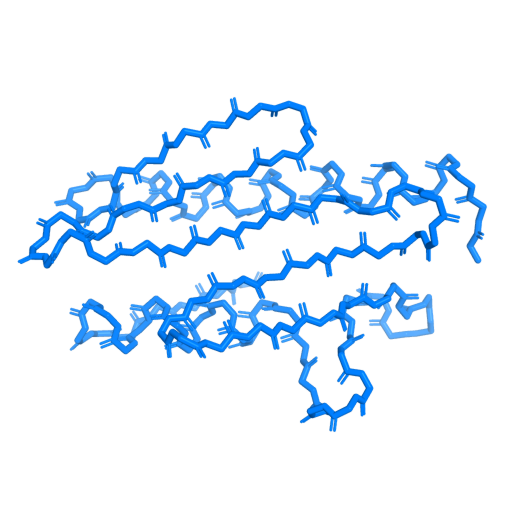6.494 1.00 98.69 88 PHE A N 1
ATOM 727 C CA . PHE A 1 88 ? -3.042 2.132 -5.218 1.00 98.69 88 PHE A CA 1
ATOM 728 C C . PHE A 1 88 ? -3.432 3.022 -4.037 1.00 98.69 88 PHE A C 1
ATOM 730 O O . PHE A 1 88 ? -3.941 2.507 -3.039 1.00 98.69 88 PHE A O 1
ATOM 737 N N . TYR A 1 89 ? -3.218 4.336 -4.122 1.00 98.44 89 TYR A N 1
ATOM 738 C CA . TYR A 1 89 ? -3.507 5.247 -3.015 1.00 98.44 89 TYR A CA 1
ATOM 739 C C . TYR A 1 89 ? -4.997 5.335 -2.723 1.00 98.44 89 TYR A C 1
ATOM 741 O O . TYR A 1 89 ? -5.392 5.416 -1.563 1.00 98.44 89 TYR A O 1
ATOM 749 N N . SER A 1 90 ? -5.836 5.240 -3.750 1.00 98.19 90 SER A N 1
ATOM 750 C CA . SER A 1 90 ? -7.287 5.140 -3.602 1.00 98.19 90 SER A CA 1
ATOM 751 C C . SER A 1 90 ? -7.681 3.878 -2.825 1.00 98.19 90 SER A C 1
ATOM 753 O O . SER A 1 90 ? -8.495 3.941 -1.904 1.00 98.19 90 SER A O 1
ATOM 755 N N . CYS A 1 91 ? -7.056 2.738 -3.136 1.00 98.38 91 CYS A N 1
ATOM 756 C CA . CYS A 1 91 ? -7.286 1.478 -2.433 1.00 98.38 91 CYS A CA 1
ATOM 757 C C . CYS A 1 91 ? -6.784 1.513 -0.978 1.00 98.38 91 CYS A C 1
ATOM 759 O O . CYS A 1 91 ? -7.504 1.114 -0.058 1.00 98.38 91 CYS A O 1
ATOM 761 N N . LEU A 1 92 ? -5.575 2.029 -0.743 1.00 98.69 92 LEU A N 1
ATOM 762 C CA . LEU A 1 92 ? -5.010 2.164 0.601 1.00 98.69 92 LEU A CA 1
ATOM 763 C C . LEU A 1 92 ? -5.812 3.156 1.458 1.00 98.69 92 LEU A C 1
ATOM 765 O O . LEU A 1 92 ? -6.091 2.882 2.624 1.00 98.69 92 LEU A O 1
ATOM 769 N N . SER A 1 93 ? -6.240 4.270 0.865 1.00 98.44 93 SER A N 1
ATOM 770 C CA . SER A 1 93 ? -7.137 5.261 1.464 1.00 98.44 93 SER A CA 1
ATOM 771 C C . SER A 1 93 ? -8.447 4.632 1.946 1.00 98.44 93 SER A C 1
ATOM 773 O O . SER A 1 93 ? -8.857 4.850 3.088 1.00 98.44 93 SER A O 1
ATOM 775 N N . GLU A 1 94 ? -9.077 3.789 1.123 1.00 98.19 94 GLU A N 1
ATOM 776 C CA . GLU A 1 94 ? -10.300 3.073 1.497 1.00 98.19 94 GLU A CA 1
ATOM 777 C C . GLU A 1 94 ? -10.055 2.091 2.652 1.00 98.19 94 GLU A C 1
ATOM 779 O O . GLU A 1 94 ? -10.846 2.042 3.602 1.00 98.19 94 GLU A O 1
ATOM 784 N N . LEU A 1 95 ? -8.951 1.334 2.614 1.00 98.12 95 LEU A N 1
ATOM 785 C CA . LEU A 1 95 ? -8.581 0.404 3.685 1.00 98.12 95 LEU A CA 1
ATOM 786 C C . LEU A 1 95 ? -8.351 1.124 5.015 1.00 98.12 95 LEU A C 1
ATOM 788 O O . LEU A 1 95 ? -8.888 0.686 6.036 1.00 98.12 95 LEU A O 1
ATOM 792 N N . LEU A 1 96 ? -7.579 2.211 5.012 1.00 98.38 96 LEU A N 1
ATOM 793 C CA . LEU A 1 96 ? -7.325 3.018 6.205 1.00 98.38 96 LEU A CA 1
ATOM 794 C C . LEU A 1 96 ? -8.626 3.638 6.713 1.00 98.38 96 LEU A C 1
ATOM 796 O O . LEU A 1 96 ? -8.968 3.465 7.880 1.00 98.38 96 LEU A O 1
ATOM 800 N N . SER A 1 97 ? -9.410 4.254 5.825 1.00 98.25 97 SER A N 1
ATOM 801 C CA . SER A 1 97 ? -10.666 4.904 6.206 1.00 98.25 97 SER A CA 1
ATOM 802 C C . SER A 1 97 ? -11.663 3.927 6.830 1.00 98.25 97 SER A C 1
ATOM 804 O O . SER A 1 97 ? -12.290 4.216 7.848 1.00 98.25 97 SER A O 1
ATOM 806 N N . THR A 1 98 ? -11.778 2.731 6.249 1.00 98.00 98 THR A N 1
ATOM 807 C CA . THR A 1 98 ? -12.656 1.670 6.756 1.00 98.00 98 THR A CA 1
ATOM 808 C C . THR A 1 98 ? -12.226 1.188 8.137 1.00 98.00 98 THR A C 1
ATOM 810 O O . THR A 1 98 ? -13.074 0.913 8.984 1.00 98.00 98 THR A O 1
ATOM 813 N N . ASN A 1 99 ? -10.920 1.047 8.373 1.00 97.75 99 ASN A N 1
ATOM 814 C CA . ASN A 1 99 ? -10.417 0.513 9.635 1.00 97.75 99 ASN A CA 1
ATOM 815 C C . ASN A 1 99 ? -10.359 1.551 10.760 1.00 97.75 99 ASN A C 1
ATOM 817 O O . ASN A 1 99 ? -10.525 1.172 11.916 1.00 97.75 99 ASN A O 1
ATOM 821 N N . LEU A 1 100 ? -10.176 2.830 10.428 1.00 97.88 100 LEU A N 1
ATOM 822 C CA . LEU A 1 100 ? -10.163 3.934 11.391 1.00 97.88 100 LEU A CA 1
ATOM 823 C C . LEU A 1 100 ? -11.555 4.535 11.632 1.00 97.88 100 LEU A C 1
ATOM 825 O O . LEU A 1 100 ? -11.763 5.271 12.589 1.00 97.88 100 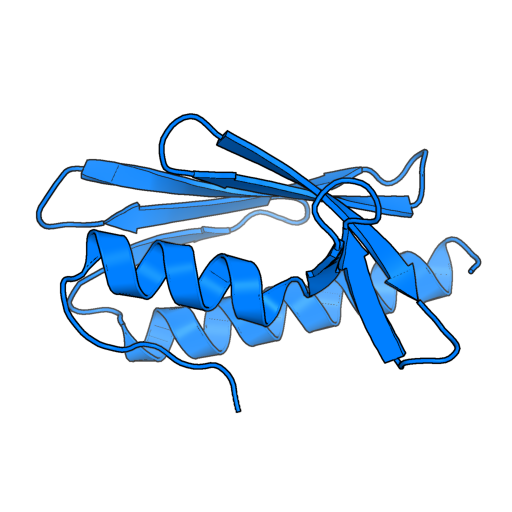LEU A O 1
ATOM 829 N N . GLY A 1 101 ? -12.536 4.232 10.775 1.00 97.25 101 GLY A N 1
ATOM 830 C CA . GLY A 1 101 ? -13.896 4.765 10.904 1.00 97.25 101 GLY A CA 1
ATOM 831 C C . GLY A 1 101 ? -14.009 6.265 10.600 1.00 97.25 101 GLY A C 1
ATOM 832 O O . GLY A 1 101 ? -15.018 6.884 10.935 1.00 97.25 101 GLY A O 1
ATOM 833 N N . ARG A 1 102 ? -12.995 6.851 9.954 1.00 97.12 102 ARG A N 1
ATOM 834 C CA . ARG A 1 102 ? -12.945 8.251 9.510 1.00 97.12 102 ARG A CA 1
ATOM 835 C C . ARG A 1 102 ? -12.263 8.34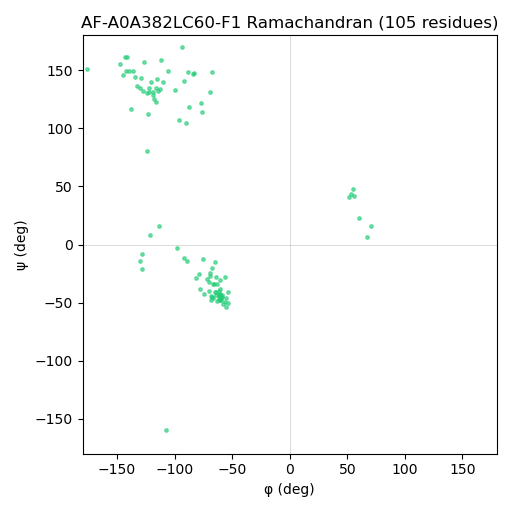7 8.154 1.00 97.12 102 ARG A C 1
ATOM 837 O O . ARG A 1 102 ? -11.534 7.445 7.770 1.00 97.12 102 ARG A O 1
ATOM 844 N N . GLN A 1 103 ? -12.465 9.447 7.437 1.00 97.38 103 GLN A N 1
ATOM 845 C CA . GLN A 1 103 ? -11.822 9.631 6.140 1.00 97.38 103 GLN A CA 1
ATOM 846 C C . GLN A 1 103 ? -10.307 9.831 6.293 1.00 97.38 103 GLN A C 1
ATOM 848 O O . GLN A 1 103 ? -9.849 10.658 7.084 1.00 97.38 103 GLN A O 1
ATOM 853 N N . VAL A 1 104 ? -9.550 9.082 5.501 1.00 97.62 104 VAL A N 1
ATOM 854 C CA . VAL A 1 104 ? -8.124 9.264 5.224 1.00 97.62 104 VAL A CA 1
ATOM 855 C C . VAL A 1 104 ? -7.999 9.479 3.722 1.00 97.62 104 VAL A C 1
ATOM 857 O O . VAL A 1 104 ? -8.714 8.838 2.963 1.00 97.62 104 VAL A O 1
ATOM 860 N N . SER A 1 105 ? -7.138 10.386 3.271 1.00 95.69 105 SER A N 1
ATOM 861 C CA . SER A 1 105 ? -6.854 10.579 1.846 1.00 95.69 105 SER A CA 1
ATOM 862 C C . SER A 1 105 ? -5.381 10.878 1.621 1.00 95.69 105 SER A C 1
ATOM 864 O O . SER A 1 105 ? -4.734 11.495 2.467 1.00 95.69 105 SER A O 1
ATOM 866 N N . PHE A 1 106 ? -4.873 10.464 0.466 1.00 93.62 106 PHE A N 1
ATOM 867 C CA . PHE A 1 106 ? -3.583 10.894 -0.065 1.00 93.62 106 PHE A CA 1
ATOM 868 C C . PHE A 1 106 ? -3.824 12.124 -0.954 1.00 93.62 106 PHE A C 1
ATOM 870 O O . PHE A 1 106 ? -4.861 12.187 -1.621 1.00 93.62 106 PHE A O 1
ATOM 877 N N . ASN A 1 107 ? -2.925 13.108 -0.886 1.00 73.12 107 ASN A N 1
ATOM 878 C CA . ASN A 1 107 ? -2.985 14.343 -1.678 1.00 73.12 107 ASN A CA 1
ATOM 879 C C . ASN A 1 107 ? -2.085 14.246 -2.906 1.00 73.12 107 ASN A C 1
ATOM 881 O O . ASN A 1 107 ? -1.049 13.554 -2.800 1.00 73.12 107 ASN A O 1
#

Sequence (107 aa):
MDSKAYIRYADELFRTIEDKLEELEDEVDYDRTSDKLEATIESTGKKIVVNTQRAIHEIWLAGNSRGWHFQYDEDNTCWFALAEKVEFYSCLSELLSTNLGRQVSFN